Protein AF-A0A3N4MPP3-F1 (afdb_monomer_lite)

Sequence (89 aa):
MRSHRLRELLELLEPYWKQEPEMHLTQILQKIADEAGFDKPVAELTDEVIIYHLKMHGKDKTAPVPGIAKDYQEDFKTALLRARGILKD

pLDDT: mean 89.46, std 8.65, range [52.12, 96.38]

Structure (mmCIF, N/CA/C/O backbone):
data_AF-A0A3N4MPP3-F1
#
_entry.id   AF-A0A3N4MPP3-F1
#
loop_
_atom_site.group_PDB
_atom_site.id
_atom_site.type_symbol
_atom_site.label_atom_id
_atom_site.label_alt_id
_atom_site.label_comp_id
_atom_site.label_asym_id
_atom_site.label_entity_id
_atom_site.label_seq_id
_atom_site.pdbx_PDB_ins_code
_atom_site.Cartn_x
_atom_site.Cartn_y
_atom_site.Cartn_z
_atom_site.occupancy
_atom_site.B_iso_or_equiv
_atom_site.auth_seq_id
_atom_site.auth_comp_id
_atom_site.auth_asym_id
_atom_site.auth_atom_id
_atom_site.pdbx_PDB_model_num
ATOM 1 N N . MET A 1 1 ? 16.854 -6.596 10.379 1.00 52.12 1 MET A N 1
ATOM 2 C CA . MET A 1 1 ? 15.844 -6.922 9.342 1.00 52.12 1 MET A CA 1
ATOM 3 C C . MET A 1 1 ? 14.415 -6.618 9.799 1.00 52.12 1 MET A C 1
ATOM 5 O O . MET A 1 1 ? 13.805 -5.775 9.160 1.00 52.12 1 MET A O 1
ATOM 9 N N . ARG A 1 2 ? 13.895 -7.164 10.919 1.00 54.91 2 ARG A N 1
ATOM 10 C CA . ARG A 1 2 ? 12.540 -6.808 11.429 1.00 54.91 2 ARG A CA 1
ATOM 11 C C . ARG A 1 2 ? 12.350 -5.312 11.733 1.00 54.91 2 ARG A C 1
ATOM 13 O O . ARG A 1 2 ? 11.286 -4.765 11.484 1.00 54.91 2 ARG A O 1
ATOM 20 N N . SER A 1 3 ? 13.399 -4.636 12.198 1.00 75.56 3 SER A N 1
ATOM 21 C CA . SER A 1 3 ? 13.329 -3.219 12.574 1.00 75.56 3 SER A CA 1
ATOM 22 C C . SER A 1 3 ? 13.278 -2.248 11.392 1.00 75.56 3 SER A C 1
ATOM 24 O O . SER A 1 3 ? 12.885 -1.108 11.595 1.00 75.56 3 SER A O 1
ATOM 26 N N . HIS A 1 4 ? 13.694 -2.659 10.186 1.00 86.56 4 HIS A N 1
ATOM 27 C CA . HIS A 1 4 ? 13.672 -1.765 9.022 1.00 86.56 4 HIS A CA 1
ATOM 28 C C . HIS A 1 4 ? 12.260 -1.652 8.454 1.00 86.56 4 HIS A C 1
ATOM 30 O O . HIS A 1 4 ? 11.759 -0.546 8.320 1.00 86.56 4 HIS A O 1
ATOM 36 N N . ARG A 1 5 ? 11.593 -2.790 8.231 1.00 88.62 5 ARG A N 1
ATOM 37 C CA . ARG A 1 5 ? 10.229 -2.824 7.694 1.00 88.62 5 ARG A CA 1
ATOM 38 C C . ARG A 1 5 ? 9.214 -2.168 8.630 1.00 88.62 5 ARG A C 1
ATOM 40 O O . ARG A 1 5 ? 8.401 -1.372 8.187 1.00 88.62 5 ARG A O 1
ATOM 47 N N . LEU A 1 6 ? 9.309 -2.444 9.935 1.00 92.81 6 LEU A N 1
ATOM 48 C CA . LEU A 1 6 ? 8.470 -1.776 10.933 1.00 92.81 6 LEU A CA 1
ATOM 49 C C . LEU A 1 6 ? 8.683 -0.256 10.930 1.00 92.81 6 LEU A C 1
ATOM 51 O O . LEU A 1 6 ? 7.724 0.499 11.027 1.00 92.81 6 LEU A O 1
ATOM 55 N N . ARG A 1 7 ? 9.937 0.194 10.827 1.00 93.88 7 ARG A N 1
ATOM 56 C CA . ARG A 1 7 ? 10.259 1.622 10.809 1.00 93.88 7 ARG A CA 1
ATOM 57 C C . ARG A 1 7 ? 9.731 2.295 9.547 1.00 93.88 7 ARG A C 1
ATOM 59 O O . ARG A 1 7 ? 9.078 3.317 9.661 1.00 93.88 7 ARG A O 1
ATOM 66 N N . GLU A 1 8 ? 9.950 1.681 8.390 1.00 93.69 8 GLU A N 1
ATOM 67 C CA . GLU A 1 8 ? 9.417 2.147 7.109 1.00 93.69 8 GLU A CA 1
ATOM 68 C C . GLU A 1 8 ? 7.887 2.255 7.140 1.00 93.69 8 GLU A C 1
ATOM 70 O O . GLU A 1 8 ? 7.337 3.274 6.735 1.00 93.69 8 GLU A O 1
ATOM 75 N N . LEU A 1 9 ? 7.199 1.240 7.673 1.00 94.88 9 LEU A N 1
ATOM 76 C CA . LEU A 1 9 ? 5.749 1.274 7.847 1.00 94.88 9 LEU A CA 1
ATOM 77 C C . LEU A 1 9 ? 5.314 2.486 8.680 1.00 94.88 9 LEU A C 1
ATOM 79 O O . LEU A 1 9 ? 4.407 3.204 8.273 1.00 94.88 9 LEU A O 1
ATOM 83 N N . LEU A 1 10 ? 5.953 2.719 9.829 1.00 94.81 10 LEU A N 1
ATOM 84 C CA . LEU A 1 10 ? 5.615 3.839 10.711 1.00 94.81 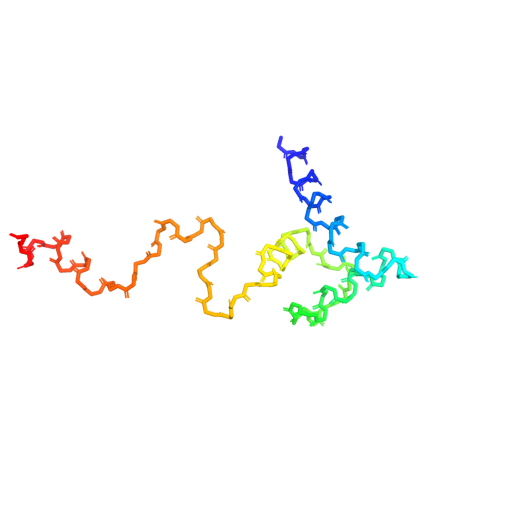10 LEU A CA 1
ATOM 85 C C . LEU A 1 10 ? 5.918 5.199 10.063 1.00 94.81 10 LEU A C 1
ATOM 87 O O . LEU A 1 10 ? 5.079 6.093 10.131 1.00 94.81 10 LEU A O 1
ATOM 91 N N . GLU A 1 11 ? 7.069 5.336 9.400 1.00 95.44 11 GLU A N 1
ATOM 92 C CA . GLU A 1 11 ? 7.482 6.557 8.691 1.00 95.44 11 GLU A CA 1
ATOM 93 C C . GLU A 1 11 ? 6.516 6.925 7.556 1.00 95.44 11 GLU A C 1
ATOM 95 O O . GLU A 1 11 ? 6.260 8.104 7.324 1.00 95.44 11 GLU A O 1
ATOM 100 N N . LEU A 1 12 ? 5.962 5.928 6.859 1.00 95.56 12 LEU A N 1
ATOM 101 C CA . LEU A 1 12 ? 4.977 6.133 5.797 1.00 95.56 12 LEU A CA 1
ATOM 102 C C . LEU A 1 12 ? 3.563 6.371 6.342 1.00 95.56 12 LEU A C 1
ATOM 104 O O . LEU A 1 12 ? 2.821 7.191 5.801 1.00 95.56 12 LEU A O 1
ATOM 108 N N . LEU A 1 13 ? 3.178 5.657 7.402 1.00 96.12 13 LEU A N 1
ATOM 109 C CA . LEU A 1 13 ? 1.835 5.729 7.973 1.00 96.12 13 LEU A CA 1
ATOM 110 C C . LEU A 1 13 ? 1.589 7.058 8.693 1.00 96.12 13 LEU A C 1
ATOM 112 O O . LEU A 1 13 ? 0.492 7.601 8.605 1.00 96.12 13 LEU A O 1
ATOM 116 N N . GLU A 1 14 ? 2.594 7.598 9.388 1.00 94.94 14 GLU A N 1
ATOM 117 C CA . GLU A 1 14 ? 2.472 8.841 10.157 1.00 94.94 14 GLU A CA 1
ATOM 118 C C . GLU A 1 14 ? 1.957 10.040 9.329 1.00 94.94 14 GLU A C 1
ATOM 120 O O . GLU A 1 14 ? 0.945 10.628 9.720 1.00 94.94 14 GLU A O 1
ATOM 125 N N . PRO A 1 15 ? 2.581 10.442 8.202 1.00 95.69 15 PRO A N 1
ATOM 126 C CA . PRO A 1 15 ? 2.106 11.578 7.411 1.00 95.69 15 PRO A CA 1
ATOM 127 C C . PRO A 1 15 ? 0.771 11.310 6.706 1.00 95.69 15 PRO A C 1
ATOM 129 O O . PRO A 1 15 ? 0.026 12.255 6.459 1.00 95.69 15 PRO A O 1
ATOM 132 N N . TYR A 1 16 ? 0.457 10.052 6.389 1.00 95.75 16 TYR A N 1
ATOM 133 C CA . TYR A 1 16 ? -0.838 9.675 5.824 1.00 95.75 16 TYR A CA 1
ATOM 134 C C . TYR A 1 16 ? -1.951 9.841 6.868 1.00 95.75 16 TYR A C 1
ATOM 136 O O . TYR A 1 16 ? -2.927 10.542 6.631 1.00 95.75 16 TYR A O 1
ATOM 144 N N . TRP A 1 17 ? -1.767 9.284 8.068 1.00 96.19 17 TRP A N 1
ATOM 145 C CA . TRP A 1 17 ? -2.769 9.339 9.135 1.00 96.19 17 TRP A CA 1
ATOM 146 C C . TRP A 1 17 ? -2.944 10.753 9.707 1.00 96.19 17 TRP A C 1
ATOM 148 O O . TRP A 1 17 ? -4.051 11.151 10.048 1.00 96.19 17 TRP A O 1
ATOM 158 N N . LYS A 1 18 ? -1.897 11.585 9.730 1.00 94.94 18 LYS A N 1
ATOM 159 C CA . LYS A 1 18 ? -2.025 12.997 10.144 1.00 94.94 18 LYS A CA 1
ATOM 160 C C . LYS A 1 18 ? -3.048 13.807 9.335 1.00 94.94 18 LYS A C 1
ATOM 162 O O . LYS A 1 18 ? -3.463 14.858 9.817 1.00 94.94 18 LYS A O 1
ATOM 167 N N . GLN A 1 19 ? -3.431 13.358 8.139 1.00 94.06 19 GLN A N 1
ATOM 168 C CA . GLN A 1 19 ? -4.458 14.011 7.321 1.00 94.06 19 GLN A CA 1
ATOM 169 C C . GLN A 1 19 ? -5.875 13.793 7.871 1.00 94.06 19 GLN A C 1
ATOM 171 O O . GLN A 1 19 ? -6.745 14.623 7.628 1.00 94.06 19 GLN A O 1
ATOM 176 N N . GLU A 1 20 ? -6.087 12.717 8.633 1.00 94.06 20 GLU A N 1
ATOM 177 C CA . GLU A 1 20 ? -7.384 12.305 9.183 1.00 94.06 20 GLU A CA 1
ATOM 178 C C . GLU A 1 20 ? -7.214 11.871 10.657 1.00 94.06 20 GLU A C 1
ATOM 180 O O . GLU A 1 20 ? -7.317 10.684 10.998 1.00 94.06 20 GLU A O 1
ATOM 185 N N . PRO A 1 21 ? -6.868 12.817 11.554 1.00 92.75 21 PRO A N 1
ATOM 186 C CA . PRO A 1 21 ? -6.489 12.530 12.940 1.00 92.75 21 PRO A CA 1
ATOM 187 C C . PRO A 1 21 ? -7.636 11.977 13.800 1.00 92.75 21 PRO A C 1
ATOM 189 O O . PRO A 1 21 ? -7.385 11.422 14.869 1.00 92.75 21 PRO A O 1
ATOM 192 N N . GLU A 1 22 ? -8.886 12.132 13.366 1.00 95.56 22 GLU A N 1
ATOM 193 C CA . GLU A 1 22 ? -10.070 11.592 14.036 1.00 95.56 22 GLU A CA 1
ATOM 194 C C . GLU A 1 22 ? -10.220 10.071 13.912 1.00 95.56 22 GLU A C 1
ATOM 196 O O . GLU A 1 22 ? -10.900 9.461 14.743 1.00 95.56 22 GLU A O 1
ATOM 201 N N . MET A 1 23 ? -9.596 9.442 12.911 1.00 96.06 23 MET A N 1
ATOM 202 C CA . MET A 1 23 ? -9.660 7.991 12.763 1.00 96.06 23 MET A CA 1
ATOM 203 C C . MET A 1 23 ? -8.732 7.281 13.744 1.00 96.06 23 MET A C 1
ATOM 205 O O . MET A 1 23 ? -7.601 7.701 13.983 1.00 96.06 23 MET A O 1
ATOM 209 N N . HIS A 1 24 ? -9.173 6.137 14.263 1.00 95.75 24 HIS A N 1
ATOM 210 C CA . HIS A 1 24 ? -8.299 5.231 15.007 1.00 95.75 24 HIS A CA 1
ATOM 211 C C . HIS A 1 24 ? -7.595 4.229 14.076 1.00 95.75 24 HIS A C 1
ATOM 213 O O . HIS A 1 24 ? -8.013 4.016 12.939 1.00 95.75 24 HIS A O 1
ATOM 219 N N . LEU A 1 25 ? -6.550 3.551 14.574 1.00 94.38 25 LEU A N 1
ATOM 220 C CA . LEU A 1 25 ? -5.660 2.706 13.759 1.00 94.38 25 LEU A CA 1
ATOM 221 C C . LEU A 1 25 ? -6.418 1.734 12.843 1.00 94.38 25 LEU A C 1
ATOM 223 O O . LEU A 1 25 ? -6.150 1.664 11.652 1.00 94.38 25 LEU A O 1
ATOM 227 N N . THR A 1 26 ? -7.390 1.002 13.384 1.00 95.00 26 THR A N 1
ATOM 228 C CA . THR A 1 26 ? -8.158 0.014 12.613 1.00 95.00 26 THR A CA 1
ATOM 229 C C . THR A 1 26 ? -8.981 0.633 11.481 1.00 95.00 26 THR A C 1
ATOM 231 O O . THR A 1 26 ? -9.109 0.008 10.435 1.00 95.00 26 THR A O 1
ATOM 234 N N . GLN A 1 27 ? -9.512 1.848 11.662 1.00 96.25 27 GLN A N 1
ATOM 235 C CA . GLN A 1 27 ? -10.237 2.568 10.606 1.00 96.25 27 GLN A CA 1
ATOM 236 C C . GLN A 1 27 ? -9.289 2.989 9.486 1.00 96.25 27 GLN A C 1
ATOM 238 O O . GLN A 1 27 ? -9.599 2.773 8.321 1.00 96.25 27 GLN A O 1
ATOM 243 N N . ILE A 1 28 ? -8.104 3.495 9.835 1.00 96.38 28 ILE A N 1
ATOM 244 C CA . ILE A 1 28 ? -7.065 3.820 8.850 1.00 96.38 28 ILE A CA 1
ATOM 245 C C . ILE A 1 28 ? -6.627 2.578 8.075 1.00 96.38 28 ILE A C 1
ATOM 247 O O . ILE A 1 28 ? -6.504 2.629 6.856 1.00 96.38 28 ILE A O 1
ATOM 251 N N . LEU A 1 29 ? -6.415 1.450 8.758 1.00 95.88 29 LEU A N 1
ATOM 252 C CA . LEU A 1 29 ? -6.034 0.200 8.098 1.00 95.88 29 LEU A CA 1
ATOM 253 C C . LEU A 1 29 ? -7.137 -0.322 7.168 1.00 95.88 29 LEU A C 1
ATOM 255 O O . LEU A 1 29 ? -6.822 -0.792 6.078 1.00 95.88 29 LEU A O 1
ATOM 259 N N . GLN A 1 30 ? -8.410 -0.203 7.560 1.00 95.75 30 GLN A N 1
ATOM 260 C CA . GLN A 1 30 ? -9.540 -0.527 6.684 1.00 95.75 30 GLN A CA 1
ATOM 261 C C . GLN A 1 30 ? -9.577 0.397 5.464 1.00 95.75 30 GLN A C 1
ATOM 263 O O . GLN A 1 30 ? -9.666 -0.084 4.344 1.00 95.75 30 GLN A O 1
ATOM 268 N N . LYS A 1 31 ? -9.418 1.708 5.662 1.00 95.81 31 LYS A N 1
ATOM 269 C CA . LYS A 1 31 ? -9.376 2.686 4.571 1.00 95.81 31 LYS A CA 1
ATOM 270 C C . LYS A 1 31 ? -8.253 2.388 3.576 1.00 95.81 31 LYS A C 1
ATOM 272 O O . LYS A 1 31 ? -8.478 2.412 2.373 1.00 95.81 31 LYS A O 1
ATOM 277 N N . ILE A 1 32 ? -7.061 2.052 4.069 1.00 95.81 32 ILE A N 1
ATOM 278 C CA . ILE A 1 32 ? -5.933 1.628 3.228 1.00 95.81 32 ILE A CA 1
ATOM 279 C C . ILE A 1 32 ? -6.277 0.351 2.450 1.00 95.81 32 ILE A C 1
ATOM 281 O O . ILE A 1 32 ? -5.947 0.261 1.271 1.00 95.81 32 ILE A O 1
ATOM 285 N N . ALA A 1 33 ? -6.938 -0.626 3.080 1.00 96.12 33 ALA A N 1
ATOM 286 C CA . ALA A 1 33 ? -7.381 -1.842 2.399 1.00 96.12 33 ALA A CA 1
ATOM 287 C C . ALA A 1 33 ? -8.369 -1.524 1.262 1.00 96.12 33 ALA A C 1
ATOM 289 O O . ALA A 1 33 ? -8.182 -2.002 0.143 1.00 96.12 33 ALA A O 1
ATOM 290 N N . ASP A 1 34 ? -9.352 -0.662 1.523 1.00 95.25 34 ASP A N 1
ATOM 291 C CA . ASP A 1 34 ? -10.362 -0.260 0.542 1.00 95.25 34 ASP A CA 1
ATOM 292 C C . ASP A 1 34 ? -9.726 0.498 -0.637 1.00 95.25 34 ASP A C 1
ATOM 294 O O . ASP A 1 34 ? -9.984 0.190 -1.801 1.00 95.25 34 ASP A O 1
ATOM 298 N N . GLU A 1 35 ? -8.833 1.455 -0.356 1.00 93.62 35 GLU A N 1
ATOM 299 C CA . GLU A 1 35 ? -8.117 2.225 -1.381 1.00 93.62 35 GLU A CA 1
ATOM 300 C C . GLU A 1 35 ? -7.171 1.352 -2.226 1.00 93.62 35 GLU A C 1
ATOM 302 O O . GLU A 1 35 ? -6.958 1.637 -3.408 1.00 93.62 35 GLU A O 1
ATOM 307 N N . ALA A 1 36 ? -6.617 0.287 -1.641 1.00 91.56 36 ALA A N 1
ATOM 308 C CA . ALA A 1 36 ? -5.756 -0.673 -2.328 1.00 91.56 36 ALA A CA 1
ATOM 309 C C . ALA A 1 36 ? -6.535 -1.744 -3.119 1.00 91.56 36 ALA A C 1
ATOM 311 O O . ALA A 1 36 ? -5.911 -2.558 -3.802 1.00 91.56 36 ALA A O 1
ATOM 312 N N . GLY A 1 37 ? -7.872 -1.772 -3.031 1.00 92.19 37 GLY A N 1
ATOM 313 C CA . GLY A 1 37 ? -8.697 -2.830 -3.624 1.00 92.19 37 GLY A CA 1
ATOM 314 C C . GLY A 1 37 ? -8.481 -4.199 -2.966 1.00 92.19 37 GLY A C 1
ATOM 315 O O . GLY A 1 37 ? -8.483 -5.227 -3.641 1.00 92.19 37 GLY A O 1
ATOM 316 N N . PHE A 1 38 ? -8.207 -4.222 -1.660 1.00 93.75 38 PHE A N 1
ATOM 317 C CA . PHE A 1 38 ? -7.983 -5.440 -0.888 1.00 93.75 38 PHE A CA 1
ATOM 318 C C . PHE A 1 38 ? -9.313 -5.991 -0.349 1.00 93.75 38 PHE A C 1
ATOM 320 O O . PHE A 1 38 ? -9.765 -5.614 0.726 1.00 93.75 38 PHE A O 1
ATOM 327 N N . ASP A 1 39 ? -9.917 -6.935 -1.074 1.00 92.62 39 ASP A N 1
ATOM 328 C CA . ASP A 1 39 ? -11.263 -7.469 -0.781 1.00 92.62 39 ASP A CA 1
ATOM 329 C C . ASP A 1 39 ? -11.337 -8.476 0.390 1.00 92.62 39 ASP A C 1
ATOM 331 O O . ASP A 1 39 ? -12.365 -9.120 0.617 1.00 92.62 39 ASP A O 1
ATOM 335 N N . LYS A 1 40 ? -10.239 -8.682 1.121 1.00 94.19 40 LYS A N 1
ATOM 336 C CA . LYS A 1 40 ? -10.169 -9.643 2.231 1.00 94.19 40 LYS A CA 1
ATOM 337 C C . LYS A 1 40 ? -10.338 -8.948 3.586 1.00 94.19 40 LYS A C 1
ATOM 339 O O . LYS A 1 40 ? -10.163 -7.735 3.680 1.00 94.19 40 LYS A O 1
ATOM 344 N N . PRO A 1 41 ? -10.620 -9.696 4.671 1.00 95.00 41 PRO A N 1
ATOM 345 C CA . PRO A 1 41 ? -10.679 -9.114 6.006 1.00 95.00 41 PRO A CA 1
ATOM 346 C C . PRO A 1 41 ? -9.386 -8.373 6.371 1.00 95.00 41 PRO A C 1
ATOM 348 O O . PRO A 1 41 ? -8.293 -8.864 6.099 1.00 95.00 41 PRO A O 1
ATOM 351 N N . VAL A 1 42 ? -9.496 -7.250 7.090 1.00 91.69 42 VAL A N 1
ATOM 352 C CA . VAL A 1 42 ? -8.334 -6.465 7.564 1.00 91.69 42 VAL A CA 1
ATOM 353 C C . VAL A 1 42 ? -7.355 -7.292 8.403 1.00 91.69 42 VAL A C 1
ATOM 355 O O . VAL A 1 42 ? -6.167 -6.995 8.432 1.00 91.69 42 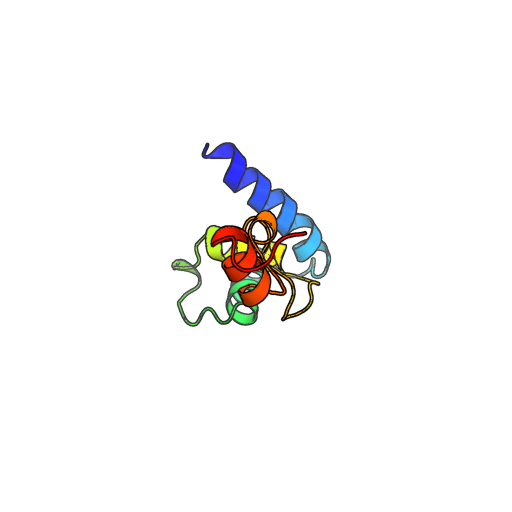VAL A O 1
ATOM 358 N N . ALA A 1 43 ? -7.809 -8.372 9.043 1.00 93.12 43 ALA A N 1
ATOM 359 C CA . ALA A 1 43 ? -6.931 -9.303 9.754 1.00 93.12 43 ALA A CA 1
ATOM 360 C C . ALA A 1 43 ? -5.916 -10.023 8.838 1.00 93.12 43 ALA A C 1
ATOM 362 O O . ALA A 1 43 ? -4.886 -10.487 9.319 1.00 93.12 43 ALA A O 1
ATOM 363 N N . GLU A 1 44 ? -6.194 -10.111 7.535 1.00 95.38 44 GLU A N 1
ATOM 364 C CA . GLU A 1 44 ? -5.285 -10.651 6.518 1.00 95.38 44 GLU A CA 1
ATOM 365 C C . GLU A 1 44 ? -4.424 -9.564 5.852 1.00 95.38 44 GLU A C 1
ATOM 367 O O . GLU A 1 44 ? -3.593 -9.876 4.996 1.00 95.38 44 GLU A O 1
ATOM 372 N N . LEU A 1 45 ? -4.605 -8.290 6.219 1.00 95.19 45 LEU A N 1
ATOM 373 C CA . LEU A 1 45 ? -3.854 -7.183 5.641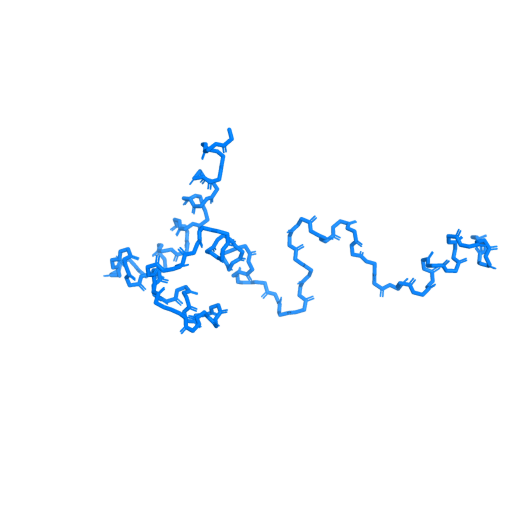 1.00 95.19 45 LEU A CA 1
ATOM 374 C C . LEU A 1 45 ? -2.393 -7.242 6.099 1.00 95.19 45 LEU A C 1
ATOM 376 O O . LEU A 1 45 ? -2.061 -7.007 7.261 1.00 95.19 45 LEU A O 1
ATOM 380 N N . THR A 1 46 ? -1.505 -7.553 5.160 1.00 94.50 46 THR A N 1
ATOM 381 C CA . THR A 1 46 ? -0.061 -7.599 5.416 1.00 94.50 46 THR A CA 1
ATOM 382 C C . THR A 1 46 ? 0.575 -6.211 5.349 1.00 94.50 46 THR A C 1
ATOM 384 O O . THR A 1 46 ? 0.134 -5.339 4.598 1.00 94.50 46 THR A O 1
ATOM 387 N N . ASP A 1 47 ? 1.675 -6.038 6.075 1.00 92.88 47 ASP A N 1
ATOM 388 C CA . ASP A 1 47 ? 2.525 -4.846 6.034 1.00 92.88 47 ASP A CA 1
ATOM 389 C C . ASP A 1 47 ? 3.024 -4.502 4.623 1.00 92.88 47 ASP A C 1
ATOM 391 O O . ASP A 1 47 ? 3.139 -3.327 4.292 1.00 92.88 47 ASP A O 1
ATOM 395 N N . GLU A 1 48 ? 3.271 -5.494 3.768 1.00 92.00 48 GLU A N 1
ATOM 396 C CA . GLU A 1 48 ? 3.687 -5.281 2.374 1.00 92.00 48 GLU A CA 1
ATOM 397 C C . GLU A 1 48 ? 2.626 -4.550 1.542 1.00 92.00 48 GLU A C 1
ATOM 399 O O . GLU A 1 48 ? 2.966 -3.618 0.811 1.00 92.00 48 GLU A O 1
ATOM 404 N N . VAL A 1 49 ? 1.347 -4.914 1.697 1.00 93.19 49 VAL A N 1
ATOM 405 C CA . VAL A 1 49 ? 0.225 -4.228 1.030 1.00 93.19 49 VAL A CA 1
ATOM 406 C C . VAL A 1 49 ? 0.127 -2.786 1.522 1.00 93.19 49 VAL A C 1
ATOM 408 O O . VAL A 1 49 ? 0.030 -1.864 0.714 1.00 93.19 49 VAL A O 1
ATOM 411 N N . ILE A 1 50 ? 0.231 -2.582 2.840 1.00 95.19 50 ILE A N 1
ATOM 412 C CA . ILE A 1 50 ? 0.165 -1.250 3.451 1.00 95.19 50 ILE A CA 1
ATOM 413 C C . ILE A 1 50 ? 1.321 -0.370 2.955 1.00 95.19 50 ILE A C 1
ATOM 415 O O . ILE A 1 50 ? 1.099 0.741 2.480 1.00 95.19 50 ILE A O 1
ATOM 419 N N . ILE A 1 51 ? 2.560 -0.867 3.016 1.00 94.12 51 ILE A N 1
ATOM 420 C CA . ILE A 1 51 ? 3.755 -0.134 2.574 1.00 94.12 51 ILE A CA 1
ATOM 421 C C . ILE A 1 51 ? 3.667 0.198 1.084 1.00 94.12 51 ILE A C 1
ATOM 423 O O . ILE A 1 51 ? 4.006 1.314 0.690 1.00 94.12 51 ILE A O 1
ATOM 427 N N . TYR A 1 52 ? 3.225 -0.747 0.248 1.00 91.38 52 TYR A N 1
ATOM 428 C CA . TYR A 1 52 ? 3.060 -0.507 -1.183 1.00 9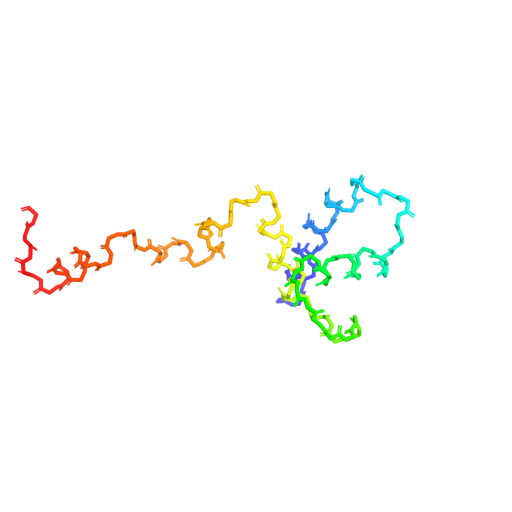1.38 52 TYR A CA 1
ATOM 429 C C . TYR A 1 52 ? 2.053 0.614 -1.445 1.00 91.38 52 TYR A C 1
ATOM 431 O O . TYR A 1 52 ? 2.379 1.570 -2.150 1.00 91.38 52 TYR A O 1
ATOM 439 N N . HIS A 1 53 ? 0.871 0.532 -0.829 1.00 93.62 53 HIS A N 1
ATOM 440 C CA . HIS A 1 53 ? -0.167 1.549 -0.967 1.00 93.62 53 HIS A CA 1
ATOM 441 C C . HIS A 1 53 ? 0.344 2.933 -0.568 1.00 93.62 53 HIS A C 1
ATOM 443 O O . HIS A 1 53 ? 0.281 3.876 -1.353 1.00 93.62 53 HIS A O 1
ATOM 449 N N . LEU A 1 54 ? 0.958 3.041 0.613 1.00 94.44 54 LEU A N 1
ATOM 450 C CA . LEU A 1 54 ? 1.474 4.309 1.128 1.00 94.44 54 LEU A CA 1
ATOM 451 C C . LEU A 1 54 ? 2.613 4.884 0.271 1.00 94.44 54 LEU A C 1
ATOM 453 O O . LEU A 1 54 ? 2.707 6.098 0.112 1.00 94.44 54 LEU A O 1
ATOM 457 N N . LYS A 1 55 ? 3.457 4.042 -0.340 1.00 92.06 55 LYS A N 1
ATOM 458 C CA . LYS A 1 55 ? 4.488 4.489 -1.297 1.00 92.06 55 LYS A CA 1
ATOM 459 C C . LYS A 1 55 ? 3.912 5.018 -2.608 1.00 92.06 55 LYS A C 1
ATOM 461 O O . LYS A 1 55 ? 4.583 5.800 -3.288 1.00 92.06 55 LYS A O 1
ATOM 466 N N . MET A 1 56 ? 2.730 4.544 -2.988 1.00 90.56 56 MET A N 1
ATOM 467 C CA . MET A 1 56 ? 2.026 4.954 -4.202 1.00 90.56 56 MET A CA 1
ATOM 468 C C . MET A 1 56 ? 1.032 6.088 -3.951 1.00 90.56 56 MET A C 1
ATOM 470 O O . MET A 1 56 ? 0.608 6.740 -4.903 1.00 90.56 56 MET A O 1
ATOM 474 N N . HIS A 1 57 ? 0.697 6.370 -2.692 1.00 89.12 57 HIS A N 1
ATOM 475 C CA . HIS A 1 57 ? -0.181 7.469 -2.326 1.00 89.12 57 HIS A CA 1
ATOM 476 C C . HIS A 1 57 ? 0.348 8.806 -2.876 1.00 89.12 57 HIS A C 1
ATOM 478 O O . HIS A 1 57 ? 1.515 9.159 -2.701 1.00 89.12 57 HIS A O 1
ATOM 484 N N . GLY A 1 58 ? -0.510 9.538 -3.592 1.00 83.12 58 GLY A N 1
ATOM 485 C CA . GLY A 1 58 ? -0.160 10.802 -4.249 1.00 83.12 58 GLY A CA 1
ATOM 486 C C . GLY A 1 58 ? 0.663 10.670 -5.539 1.00 83.12 58 GLY A C 1
ATOM 487 O O . GLY A 1 58 ? 1.006 11.690 -6.137 1.00 83.12 58 GLY A O 1
ATOM 488 N N . LYS A 1 59 ? 0.978 9.450 -5.994 1.00 85.94 59 LYS A N 1
ATOM 489 C CA . LYS A 1 59 ? 1.610 9.214 -7.299 1.00 85.94 59 LYS A CA 1
ATOM 490 C C . LYS A 1 59 ? 0.569 9.008 -8.390 1.00 85.94 59 LYS A C 1
ATOM 492 O O . LYS A 1 59 ? -0.555 8.584 -8.130 1.00 85.94 59 LYS A O 1
ATOM 497 N N . ASP A 1 60 ? 0.969 9.293 -9.625 1.00 83.25 60 ASP A N 1
ATOM 498 C CA . ASP A 1 60 ? 0.137 9.001 -10.788 1.00 83.25 60 ASP A CA 1
ATOM 499 C C . ASP A 1 60 ? -0.109 7.487 -10.926 1.00 83.25 60 ASP A C 1
ATOM 501 O O . ASP A 1 60 ? 0.743 6.671 -10.566 1.00 83.25 60 ASP A O 1
ATOM 505 N N . LYS A 1 61 ? -1.264 7.100 -11.476 1.00 76.94 61 LYS A N 1
ATOM 506 C CA . LYS A 1 61 ? -1.626 5.691 -11.694 1.00 76.94 61 LYS A CA 1
ATOM 507 C C . LYS A 1 61 ? -0.661 4.966 -12.634 1.00 76.94 61 LYS A C 1
ATOM 509 O O . LYS A 1 61 ? -0.530 3.750 -12.534 1.00 76.94 61 LYS A O 1
ATOM 514 N N . THR A 1 62 ? 0.005 5.686 -13.535 1.00 80.94 62 THR A N 1
ATOM 515 C CA . THR A 1 62 ? 1.029 5.140 -14.435 1.00 80.94 62 THR A CA 1
ATOM 516 C C . THR A 1 62 ? 2.443 5.334 -13.898 1.00 80.94 62 THR A C 1
ATOM 518 O O . THR A 1 62 ? 3.409 5.068 -14.614 1.00 80.94 62 THR A O 1
ATOM 521 N N . ALA A 1 63 ? 2.600 5.829 -12.666 1.00 81.75 63 ALA A N 1
ATOM 522 C CA . ALA A 1 63 ? 3.915 6.021 -12.083 1.00 81.75 63 ALA A CA 1
ATOM 523 C C . ALA A 1 63 ? 4.614 4.664 -11.878 1.00 81.75 63 ALA A C 1
ATOM 525 O O . ALA A 1 63 ? 4.005 3.723 -11.357 1.00 81.75 63 ALA A O 1
ATOM 526 N N . PRO A 1 64 ? 5.908 4.557 -12.222 1.00 79.88 64 PRO A N 1
ATOM 527 C CA . PRO A 1 64 ? 6.684 3.362 -11.944 1.00 79.88 64 PRO A CA 1
ATOM 528 C C . PRO A 1 64 ? 6.709 3.041 -10.447 1.00 79.88 64 PRO A C 1
ATOM 530 O O . PRO A 1 64 ? 6.916 3.918 -9.599 1.00 79.88 64 PRO A O 1
ATOM 533 N N . VAL A 1 65 ? 6.555 1.758 -10.126 1.00 77.44 65 VAL A N 1
ATOM 534 C CA . VAL A 1 65 ? 6.576 1.268 -8.746 1.00 77.44 65 VAL A CA 1
ATOM 535 C C . VAL A 1 65 ? 7.954 1.519 -8.113 1.00 77.44 65 VAL A C 1
ATOM 537 O O . VAL A 1 65 ? 8.978 1.101 -8.671 1.00 77.44 65 VAL A O 1
ATOM 540 N N . PRO A 1 66 ? 8.023 2.154 -6.929 1.00 73.50 66 PRO A N 1
ATOM 541 C CA . PRO A 1 66 ? 9.273 2.369 -6.207 1.00 73.50 66 PRO A CA 1
ATOM 542 C C . PRO A 1 66 ? 10.042 1.068 -5.971 1.00 73.50 66 PRO A C 1
ATOM 544 O O . PRO A 1 66 ? 9.492 0.089 -5.478 1.00 73.50 66 PRO A O 1
ATOM 547 N N . GLY A 1 67 ? 11.331 1.062 -6.312 1.00 73.88 67 GLY A N 1
ATOM 548 C CA . GLY A 1 67 ? 12.208 -0.111 -6.205 1.00 73.88 67 GLY A CA 1
ATOM 549 C C . GLY A 1 67 ? 12.335 -0.921 -7.499 1.00 73.88 67 GLY A C 1
ATOM 550 O O . GLY A 1 67 ? 13.431 -1.401 -7.776 1.00 73.88 67 GLY A O 1
ATOM 551 N N . ILE A 1 68 ? 11.276 -0.992 -8.315 1.00 73.88 68 ILE A N 1
ATOM 552 C CA . ILE A 1 68 ? 11.293 -1.592 -9.667 1.00 73.88 68 ILE A CA 1
ATOM 553 C C . ILE A 1 68 ? 11.575 -0.523 -10.730 1.00 73.88 68 ILE A C 1
ATOM 555 O O . ILE A 1 68 ? 12.127 -0.818 -11.782 1.00 73.88 68 ILE A O 1
ATOM 559 N N . ALA A 1 69 ? 11.274 0.744 -10.433 1.00 78.88 69 ALA A N 1
ATOM 560 C CA . ALA A 1 69 ? 11.496 1.882 -11.325 1.00 78.88 69 ALA A CA 1
ATOM 561 C C . ALA A 1 69 ? 12.927 1.979 -11.889 1.00 78.88 69 ALA A C 1
ATOM 563 O O . ALA A 1 69 ? 13.107 2.430 -13.011 1.00 78.88 69 ALA A O 1
ATOM 564 N N . LYS A 1 70 ? 13.944 1.537 -11.139 1.00 77.44 70 LYS A N 1
ATOM 565 C CA . LYS A 1 70 ? 15.343 1.515 -11.607 1.00 77.44 70 LYS A CA 1
ATOM 566 C C . LYS A 1 70 ? 15.5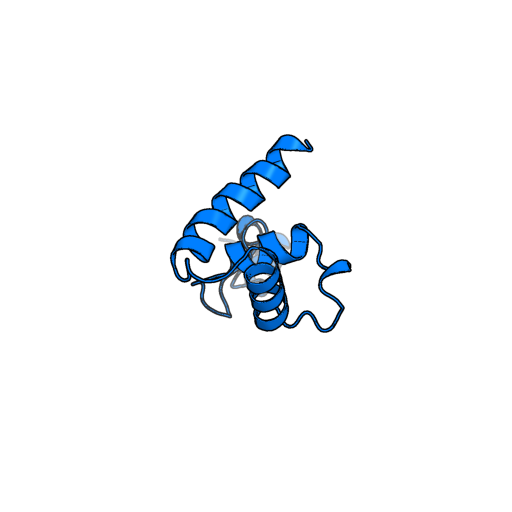70 0.576 -12.802 1.00 77.44 70 LYS A C 1
ATOM 568 O O . LYS A 1 70 ? 16.494 0.795 -13.572 1.00 77.44 70 LYS A O 1
ATOM 573 N N . ASP A 1 71 ? 14.732 -0.452 -12.924 1.00 77.69 71 ASP A N 1
ATOM 574 C CA . ASP A 1 71 ? 14.769 -1.464 -13.980 1.00 77.69 71 ASP A CA 1
ATOM 575 C C . ASP A 1 71 ? 13.667 -1.198 -15.030 1.00 77.69 71 ASP A C 1
ATOM 577 O O . ASP A 1 71 ? 13.475 -1.985 -15.958 1.00 77.69 71 ASP A O 1
ATOM 581 N N . TYR A 1 72 ? 12.914 -0.099 -14.883 1.00 82.44 72 TYR A N 1
ATOM 582 C CA . TYR A 1 72 ? 11.841 0.280 -15.792 1.00 82.44 72 TYR A CA 1
ATOM 583 C C . TYR A 1 72 ? 12.416 0.901 -17.065 1.00 82.44 72 TYR A C 1
ATOM 585 O O . TYR A 1 72 ? 13.113 1.914 -17.024 1.00 82.44 72 TYR A O 1
ATOM 593 N N . GLN A 1 73 ? 12.083 0.303 -18.205 1.00 83.88 73 GLN A N 1
ATOM 594 C CA . GLN A 1 73 ? 12.521 0.759 -19.515 1.00 83.88 73 GLN A CA 1
ATOM 595 C C . GLN A 1 73 ? 11.316 1.240 -20.326 1.00 83.88 73 GLN A C 1
ATOM 597 O O . GLN A 1 73 ? 10.473 0.434 -20.713 1.00 83.88 73 GLN A O 1
ATOM 602 N N . GLU A 1 74 ? 11.266 2.538 -20.628 1.00 83.31 74 GLU A N 1
ATOM 603 C CA . GLU A 1 74 ? 10.166 3.139 -21.400 1.00 83.31 74 GLU A CA 1
ATOM 604 C C . GLU A 1 74 ? 10.070 2.573 -22.822 1.00 83.31 74 GLU A C 1
ATOM 606 O O . GLU A 1 74 ? 8.988 2.220 -23.286 1.00 83.31 74 GLU A O 1
ATOM 611 N N . ASP A 1 75 ? 11.212 2.415 -23.496 1.00 89.69 75 ASP A N 1
ATOM 612 C CA . ASP A 1 75 ? 11.297 1.761 -24.802 1.00 89.69 75 ASP A CA 1
ATOM 613 C C . ASP A 1 75 ? 12.006 0.411 -24.683 1.00 89.69 75 ASP A C 1
ATOM 615 O O . ASP A 1 75 ? 13.192 0.246 -25.000 1.00 89.69 75 ASP A O 1
ATOM 619 N N . PHE A 1 76 ? 11.253 -0.574 -24.189 1.00 89.69 76 PHE A N 1
ATOM 620 C CA . PHE A 1 76 ? 11.744 -1.939 -24.026 1.00 89.69 76 PHE A CA 1
AT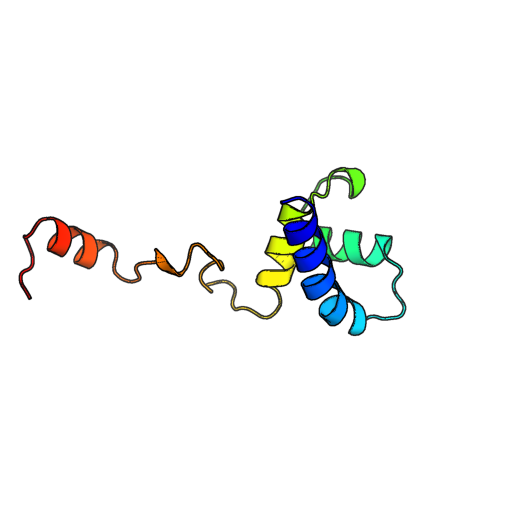OM 621 C C . PHE A 1 76 ? 12.236 -2.541 -25.348 1.00 89.69 76 PHE A C 1
ATOM 623 O O . PHE A 1 76 ? 13.216 -3.286 -25.369 1.00 89.69 76 PHE A O 1
ATOM 630 N N . LYS A 1 77 ? 11.600 -2.190 -26.472 1.00 92.00 77 LYS A N 1
ATOM 631 C CA . LYS A 1 77 ? 11.977 -2.702 -27.791 1.00 92.00 77 LYS A CA 1
ATOM 632 C C . LYS A 1 77 ? 13.357 -2.193 -28.190 1.00 92.00 77 LYS A C 1
ATOM 634 O O . LYS A 1 77 ? 14.209 -2.999 -28.556 1.00 92.00 77 LYS A O 1
ATOM 639 N N . THR A 1 78 ? 13.601 -0.890 -28.102 1.00 91.00 78 THR A N 1
ATOM 640 C CA . THR A 1 78 ? 14.909 -0.316 -28.445 1.00 91.00 78 THR A CA 1
ATOM 641 C C . THR A 1 78 ? 15.997 -0.819 -27.508 1.00 91.00 78 THR A C 1
ATOM 643 O O . THR A 1 78 ? 17.069 -1.201 -27.980 1.00 91.00 78 THR A O 1
ATOM 646 N N . ALA A 1 79 ? 15.720 -0.915 -26.206 1.00 90.12 79 ALA A N 1
ATOM 647 C CA . ALA A 1 79 ? 16.664 -1.496 -25.255 1.00 90.12 79 ALA A CA 1
ATOM 648 C C . ALA A 1 79 ? 17.017 -2.950 -25.603 1.00 90.12 79 ALA A C 1
ATOM 650 O O . ALA A 1 79 ? 18.192 -3.315 -25.607 1.00 90.12 79 ALA A O 1
ATOM 651 N N . LEU A 1 80 ? 16.025 -3.763 -25.983 1.00 93.06 80 LEU A N 1
ATOM 652 C CA . LEU A 1 80 ? 16.238 -5.146 -26.405 1.00 93.06 80 LEU A CA 1
ATOM 653 C C . LEU A 1 80 ? 17.065 -5.237 -27.695 1.00 93.06 80 LEU A C 1
ATOM 655 O O . LEU A 1 80 ? 17.950 -6.085 -27.810 1.00 93.06 80 LEU A O 1
ATOM 659 N N . LEU A 1 81 ? 16.792 -4.371 -28.672 1.00 94.44 81 LEU A N 1
ATOM 660 C CA . LEU A 1 81 ? 17.527 -4.341 -29.937 1.00 94.44 81 LEU A CA 1
ATOM 661 C C . LEU A 1 81 ? 18.982 -3.885 -29.748 1.00 94.44 81 LEU A C 1
ATOM 663 O O . LEU A 1 81 ? 19.871 -4.458 -30.380 1.00 94.44 81 LEU A O 1
ATOM 667 N N . ARG A 1 82 ? 19.240 -2.920 -28.855 1.00 91.12 82 ARG A N 1
ATOM 668 C CA . ARG A 1 82 ? 20.599 -2.516 -28.450 1.00 91.12 82 ARG A CA 1
ATOM 669 C C . ARG A 1 82 ? 21.329 -3.642 -27.725 1.00 91.12 82 ARG A C 1
ATOM 671 O O . ARG A 1 82 ? 22.447 -3.976 -28.096 1.00 91.12 82 ARG A O 1
ATOM 678 N N . ALA A 1 83 ? 20.678 -4.297 -26.763 1.00 92.44 83 ALA A N 1
ATOM 679 C CA . ALA A 1 83 ? 21.258 -5.432 -26.042 1.00 92.44 83 ALA A CA 1
ATOM 680 C C . ALA A 1 83 ? 21.618 -6.608 -26.972 1.00 92.44 83 ALA A C 1
ATOM 682 O O . ALA A 1 83 ? 22.571 -7.337 -26.713 1.00 92.44 83 ALA A O 1
ATOM 683 N N . ARG A 1 84 ? 20.883 -6.779 -28.080 1.00 94.12 84 ARG A N 1
ATOM 684 C CA . ARG A 1 84 ? 21.188 -7.762 -29.136 1.00 94.12 84 ARG A CA 1
ATOM 685 C C . ARG A 1 84 ? 22.217 -7.283 -30.168 1.00 94.12 84 ARG A C 1
ATOM 687 O O . ARG A 1 84 ? 22.532 -8.040 -31.082 1.00 94.12 84 ARG A O 1
ATOM 694 N N . GLY A 1 85 ? 22.708 -6.049 -30.064 1.00 93.00 85 GLY A N 1
ATOM 695 C CA . GLY A 1 85 ? 23.654 -5.453 -31.012 1.00 93.00 85 GLY A CA 1
ATOM 696 C C . GLY A 1 85 ? 23.068 -5.149 -32.395 1.00 93.00 85 GLY A C 1
ATOM 697 O O . GLY A 1 85 ? 23.825 -4.942 -33.342 1.00 93.00 85 GLY A O 1
ATOM 698 N N . ILE A 1 86 ? 21.736 -5.143 -32.530 1.00 94.94 86 ILE A N 1
ATOM 699 C CA . ILE A 1 86 ? 21.036 -4.827 -33.786 1.00 94.94 86 ILE A CA 1
ATOM 700 C C . ILE A 1 86 ? 21.077 -3.318 -34.034 1.00 94.94 86 ILE A C 1
ATOM 702 O O . ILE A 1 86 ? 21.336 -2.878 -35.152 1.00 94.94 86 ILE A O 1
ATOM 706 N N . LEU A 1 87 ? 20.836 -2.534 -32.982 1.00 92.31 87 LEU A N 1
ATOM 707 C CA . LEU A 1 87 ? 21.057 -1.092 -32.988 1.00 92.31 87 LEU A CA 1
ATOM 708 C C . LEU A 1 87 ? 22.439 -0.815 -32.394 1.00 92.31 87 LEU A C 1
ATOM 710 O O . LEU A 1 87 ? 22.756 -1.323 -31.319 1.00 92.31 87 LEU A O 1
ATOM 714 N N . LYS A 1 88 ? 23.241 -0.026 -33.107 1.00 84.00 88 LYS A N 1
ATOM 715 C CA . LYS A 1 88 ? 24.498 0.549 -32.617 1.00 84.00 88 LYS A CA 1
ATOM 716 C C . LYS A 1 88 ? 24.247 2.028 -32.332 1.00 84.00 88 LYS A C 1
ATOM 718 O O . LYS A 1 88 ? 23.423 2.622 -33.028 1.00 84.00 88 LYS A O 1
ATOM 723 N N . ASP A 1 89 ? 24.892 2.554 -31.298 1.00 66.94 89 ASP A N 1
ATOM 724 C CA . ASP A 1 89 ? 24.800 3.972 -30.930 1.00 66.94 89 ASP A CA 1
ATOM 725 C C . ASP A 1 89 ? 25.300 4.899 -32.049 1.00 66.94 89 ASP A C 1
ATOM 727 O O . ASP A 1 89 ? 26.273 4.519 -32.748 1.00 66.94 89 ASP A O 1
#

Organism: NCBI:txid1853276

InterPro domains:
  IPR009383 Protein of unknown function DUF1040 [PF06288] (1-86)
  IPR038134 YihD-like superfamily [G3DSA:1.10.1580.20] (1-89)

Secondary structure (DSSP, 8-state):
-HHHHHHHHHHHHHHHHTTSTTS-HHHHHHHHHHHTT--S-GGG--HHHHHHHHHHTTS-TTSPPTTTGGG--TTHHHHHHHHTTSS--

Radius of gyration: 18.24 Å; chains: 1; bounding box: 36×25×49 Å

Foldseek 3Di:
DVVVLVVLLCVLVVVVCVVPVVDDPVVSLVVLCVQLVNPDDSVPDDSVSSSQSSQCVPPDPPDDRPPCVVVDDPCPPVVVCVVVVVDDD